Protein AF-A0A4R6A5Y4-F1 (afdb_monomer_lite)

Secondary structure (DSSP, 8-state):
--HHHHHHHHHHHHHHHHHHT--SS-SSHHHHHHHHHHHHHHHH-SSSHHHHHHHHHHHHTT--HHHHHHHHHHHHTTSSPPPGGGTTSHHHHHHHHHHHHHHHHHHHHHHHHHHHS----------PPPP----PPP-PPPPTT-PPPPPGGGGGGGS------

Foldseek 3Di:
DDPLLVVLVVVLVVLLCLQQVQDPPDPDPVSSVVSNLLSLCLQAPPDDPSLVVLCVSQVVNVHDSVVSNVVVVCVLVVVDPDDPVRPPRSVVSNVSVVVVVVVVVVVVVVVVVVVVDDDPPPPPPPPDDDPDDPDDDPPDPDDPPPDPPDDPVVCVVPDDPPDDD

Radius of gyration: 30.19 Å; chains: 1; bounding box: 73×76×44 Å

pLDDT: mean 78.89, std 16.47, range [48.16, 96.81]

Sequence (165 aa):
MTPEKRLLQAIIGQAVTDLFIGKPHASTDEESSLARREALYFLTDATGGWARRRAELCLLIDYDPDQVRRSIIAILDGTTLPPASIGKGIGLARDLWAEQIAREKAAHEARTRNRRCPAPTPILVPRAPAPSKPIRPRLKPAKPWMMPPRDPEDDWLYLGIEIPA

Organism: NCBI:txid2547833

Structure (mmCIF, N/CA/C/O backbone):
data_AF-A0A4R6A5Y4-F1
#
_entry.id   AF-A0A4R6A5Y4-F1
#
loop_
_atom_site.group_PDB
_atom_site.id
_atom_site.type_symbol
_atom_site.label_atom_id
_atom_site.label_alt_id
_atom_site.label_comp_id
_atom_site.label_asym_id
_atom_site.label_entity_id
_atom_site.label_seq_id
_atom_site.pdbx_PDB_ins_code
_atom_site.Cartn_x
_atom_site.Cartn_y
_atom_site.Cartn_z
_atom_site.occupancy
_atom_site.B_iso_or_equiv
_atom_site.auth_seq_id
_atom_site.auth_comp_id
_atom_site.auth_asym_id
_atom_site.auth_atom_id
_atom_site.pdbx_PDB_model_num
ATOM 1 N N . MET A 1 1 ? -17.128 -19.437 2.426 1.00 75.19 1 MET A N 1
ATOM 2 C CA . MET A 1 1 ? -16.594 -18.164 1.891 1.00 75.19 1 MET A CA 1
ATOM 3 C C . MET A 1 1 ? -17.609 -17.599 0.911 1.00 75.19 1 MET A C 1
ATOM 5 O O . MET A 1 1 ? -17.984 -18.324 -0.003 1.00 75.19 1 MET A O 1
ATOM 9 N N . THR A 1 2 ? -18.109 -16.385 1.148 1.00 94.19 2 THR A N 1
ATOM 10 C CA . THR A 1 2 ? -19.183 -15.770 0.343 1.00 94.19 2 THR A CA 1
ATOM 11 C C . THR A 1 2 ? -18.621 -15.167 -0.958 1.00 94.19 2 THR A C 1
ATOM 13 O O . THR A 1 2 ? -17.408 -14.926 -1.031 1.00 94.19 2 THR A O 1
ATOM 16 N N . PRO A 1 3 ? -19.443 -14.949 -2.003 1.00 93.69 3 PRO A N 1
ATOM 17 C CA . PRO A 1 3 ? -18.984 -14.311 -3.239 1.00 93.69 3 PRO A CA 1
ATOM 18 C C . PRO A 1 3 ? -18.444 -12.891 -3.011 1.00 93.69 3 PRO A C 1
ATOM 20 O O . PRO A 1 3 ? -17.451 -12.514 -3.628 1.00 93.69 3 PRO A O 1
ATOM 23 N N . GLU A 1 4 ? -19.004 -12.141 -2.063 1.00 94.38 4 GLU A N 1
ATOM 24 C CA . GLU A 1 4 ? -18.530 -10.805 -1.688 1.00 94.38 4 GLU A CA 1
ATOM 25 C C . GLU A 1 4 ? -17.108 -10.878 -1.126 1.00 94.38 4 GLU A C 1
ATOM 27 O O . GLU A 1 4 ? -16.224 -10.156 -1.581 1.00 94.38 4 GLU A O 1
ATOM 32 N N . LYS A 1 5 ? -16.839 -11.817 -0.205 1.00 94.62 5 LYS A N 1
ATOM 33 C CA . LYS A 1 5 ? -15.484 -12.010 0.338 1.00 94.62 5 LYS A CA 1
ATOM 34 C C . LYS A 1 5 ? -14.472 -12.375 -0.752 1.00 94.62 5 LYS A C 1
ATOM 36 O O . LYS A 1 5 ? -13.327 -11.936 -0.690 1.00 94.62 5 LYS A O 1
ATOM 41 N N . ARG A 1 6 ? -14.884 -13.135 -1.775 1.00 94.06 6 ARG A N 1
ATOM 42 C CA . ARG A 1 6 ? -14.025 -13.455 -2.932 1.00 94.06 6 ARG A CA 1
ATOM 43 C C . ARG A 1 6 ? -13.700 -12.220 -3.763 1.00 94.06 6 ARG A C 1
ATOM 45 O O . ARG A 1 6 ? -12.548 -12.056 -4.149 1.00 94.06 6 ARG A O 1
ATOM 52 N N . LEU A 1 7 ? -14.682 -11.354 -4.006 1.00 95.12 7 LEU A N 1
ATOM 53 C CA . LEU A 1 7 ? -14.462 -10.099 -4.723 1.00 95.12 7 LEU A CA 1
ATOM 54 C C . LEU A 1 7 ? -13.472 -9.201 -3.972 1.00 95.12 7 LEU A C 1
ATOM 56 O O . LEU A 1 7 ? -12.520 -8.702 -4.562 1.00 95.12 7 LEU A O 1
ATOM 60 N N . LEU A 1 8 ? -13.653 -9.039 -2.662 1.00 94.69 8 LEU A N 1
ATOM 61 C CA . LEU A 1 8 ? -12.761 -8.221 -1.836 1.00 94.69 8 LEU A CA 1
ATOM 62 C C . LEU A 1 8 ? -11.333 -8.781 -1.801 1.00 94.69 8 LEU A C 1
ATOM 64 O O . LEU A 1 8 ? -10.367 -8.029 -1.931 1.00 94.69 8 LEU A O 1
ATOM 68 N N . GLN A 1 9 ? -11.190 -10.106 -1.707 1.00 94.06 9 GLN A N 1
ATOM 69 C CA . GLN A 1 9 ? -9.885 -10.752 -1.817 1.00 94.06 9 GLN A CA 1
ATOM 70 C C . GLN A 1 9 ? -9.257 -10.532 -3.200 1.00 94.06 9 GLN A C 1
ATOM 72 O O . GLN A 1 9 ? -8.055 -10.285 -3.283 1.00 94.06 9 GLN A O 1
ATOM 77 N N . ALA A 1 10 ? -10.049 -10.580 -4.274 1.00 93.75 10 ALA A N 1
ATOM 78 C CA . ALA A 1 10 ? -9.571 -10.308 -5.625 1.00 93.75 10 ALA A CA 1
ATOM 79 C C . ALA A 1 10 ? -9.082 -8.861 -5.779 1.00 93.75 10 ALA A C 1
ATOM 81 O O . ALA A 1 10 ? -8.052 -8.651 -6.405 1.00 93.75 10 ALA A O 1
ATOM 82 N N . ILE A 1 11 ? -9.740 -7.879 -5.152 1.00 94.00 11 ILE A N 1
ATOM 83 C CA . ILE A 1 11 ? -9.287 -6.476 -5.154 1.00 94.00 11 ILE A CA 1
ATOM 84 C C . ILE A 1 11 ? -7.901 -6.351 -4.506 1.00 94.00 11 ILE A C 1
ATOM 86 O O . ILE A 1 11 ? -7.000 -5.736 -5.074 1.00 94.00 11 ILE A O 1
ATOM 90 N N . ILE A 1 12 ? -7.699 -6.968 -3.338 1.00 93.69 12 ILE A N 1
ATOM 91 C CA . ILE A 1 12 ? -6.395 -6.940 -2.655 1.00 93.69 12 ILE A CA 1
ATOM 92 C C . ILE A 1 12 ? -5.340 -7.698 -3.475 1.00 93.69 12 ILE A C 1
ATOM 94 O O . ILE A 1 12 ? -4.220 -7.215 -3.640 1.00 93.69 12 ILE A O 1
ATOM 98 N N . GLY A 1 13 ? -5.692 -8.862 -4.029 1.00 91.69 13 GLY A N 1
ATOM 99 C CA . GLY A 1 13 ? -4.806 -9.642 -4.896 1.00 91.69 13 GLY A CA 1
ATOM 100 C C . GLY A 1 13 ? -4.426 -8.905 -6.185 1.00 91.69 13 GLY A C 1
ATOM 101 O O . GLY A 1 13 ? -3.285 -9.009 -6.642 1.00 91.69 13 GLY A O 1
ATOM 102 N N . GLN A 1 14 ? -5.346 -8.111 -6.734 1.00 91.94 14 GLN A N 1
ATOM 103 C CA . GLN A 1 14 ? -5.099 -7.263 -7.893 1.00 91.94 14 GLN A CA 1
ATOM 104 C C . GLN A 1 14 ? -4.100 -6.159 -7.551 1.00 91.94 14 GLN A C 1
ATOM 106 O O . GLN A 1 14 ? -3.120 -6.015 -8.268 1.00 91.94 14 GLN A O 1
ATOM 111 N N . ALA A 1 15 ? -4.246 -5.478 -6.410 1.00 92.88 15 ALA A N 1
ATOM 112 C CA . ALA A 1 15 ? -3.265 -4.482 -5.969 1.00 92.88 15 ALA A CA 1
ATOM 113 C C . ALA A 1 15 ? -1.854 -5.083 -5.813 1.00 92.88 15 ALA A C 1
ATOM 115 O O . ALA A 1 15 ? -0.862 -4.483 -6.221 1.00 92.88 15 ALA A O 1
ATOM 116 N N . VAL A 1 16 ? -1.741 -6.304 -5.279 1.00 91.81 16 VAL A N 1
ATOM 117 C CA . VAL A 1 16 ? -0.452 -7.021 -5.208 1.00 91.81 16 VAL A CA 1
ATOM 118 C C . VAL A 1 16 ? 0.098 -7.307 -6.614 1.00 91.81 16 VAL A C 1
ATOM 120 O O . VAL A 1 16 ? 1.290 -7.132 -6.870 1.00 91.81 16 VAL A O 1
ATOM 123 N N . THR A 1 17 ? -0.764 -7.704 -7.547 1.00 89.81 17 THR A N 1
ATOM 124 C CA . THR A 1 17 ? -0.398 -7.952 -8.950 1.00 89.81 17 THR A CA 1
ATOM 125 C C . THR A 1 17 ? 0.048 -6.669 -9.658 1.00 89.81 17 THR A C 1
ATOM 127 O O . THR A 1 17 ? 1.071 -6.668 -10.344 1.00 89.81 17 THR A O 1
ATOM 130 N N . ASP A 1 18 ? -0.656 -5.560 -9.458 1.00 90.88 18 ASP A N 1
ATOM 131 C CA . ASP A 1 18 ? -0.323 -4.258 -10.041 1.00 90.88 18 ASP A CA 1
ATOM 132 C C . ASP A 1 18 ? 1.011 -3.733 -9.506 1.00 90.88 18 ASP A C 1
ATOM 134 O O . ASP A 1 18 ? 1.840 -3.236 -10.275 1.00 90.88 18 ASP A O 1
ATOM 138 N N . LEU A 1 19 ? 1.280 -3.939 -8.211 1.00 91.25 19 LEU A N 1
ATOM 139 C CA . LEU A 1 19 ? 2.551 -3.564 -7.603 1.00 91.25 19 LEU A CA 1
ATOM 140 C C . LEU A 1 19 ? 3.728 -4.320 -8.241 1.00 91.25 19 LEU A C 1
ATOM 142 O O . LEU A 1 19 ? 4.714 -3.710 -8.658 1.00 91.25 19 LEU A O 1
ATOM 146 N N . PHE A 1 20 ? 3.631 -5.645 -8.345 1.00 88.62 20 PHE A N 1
ATOM 147 C CA . PHE A 1 20 ? 4.800 -6.476 -8.631 1.00 88.62 20 PHE A CA 1
ATOM 148 C C . PHE A 1 20 ? 4.883 -7.079 -10.032 1.00 88.62 20 PHE A C 1
ATOM 150 O O . PHE A 1 20 ? 5.966 -7.459 -10.458 1.00 88.62 20 PHE A O 1
ATOM 157 N N . ILE A 1 21 ? 3.778 -7.222 -10.752 1.00 82.69 21 ILE A N 1
ATOM 158 C CA . ILE A 1 21 ? 3.767 -7.777 -12.115 1.00 82.69 21 ILE A CA 1
ATOM 159 C C . ILE A 1 21 ? 3.646 -6.627 -13.115 1.00 82.69 21 ILE A C 1
ATOM 161 O O . ILE A 1 21 ? 4.316 -6.629 -14.144 1.00 82.69 21 ILE A O 1
ATOM 165 N N . GLY A 1 22 ? 2.882 -5.591 -12.755 1.00 65.75 22 GLY A N 1
ATOM 166 C CA . GLY A 1 22 ? 2.856 -4.288 -13.418 1.00 65.75 22 GLY A CA 1
ATOM 167 C C . GLY A 1 22 ? 2.459 -4.284 -14.883 1.00 65.75 22 GLY A C 1
ATOM 168 O O . GLY A 1 22 ? 2.894 -3.385 -15.592 1.00 65.75 22 GLY A O 1
ATOM 169 N N . LYS A 1 23 ? 1.651 -5.258 -15.317 1.00 65.25 23 LYS A N 1
ATOM 170 C CA . LYS A 1 23 ? 0.729 -5.141 -16.458 1.00 65.25 23 LYS A CA 1
ATOM 171 C C . LYS A 1 23 ? -0.129 -6.399 -16.588 1.00 65.25 23 LYS A C 1
ATOM 173 O O . LYS A 1 23 ? 0.303 -7.378 -17.193 1.00 65.25 23 LYS A O 1
ATOM 178 N N . PRO A 1 24 ? -1.357 -6.368 -16.060 1.00 56.66 24 PRO A N 1
ATOM 179 C CA . PRO A 1 24 ? -2.416 -7.184 -16.633 1.00 56.66 24 PRO A CA 1
ATOM 180 C C . PRO A 1 24 ? -3.335 -6.375 -17.569 1.00 56.66 24 PRO A C 1
ATOM 182 O O . PRO A 1 24 ? -3.763 -6.938 -18.572 1.00 56.66 24 PRO A O 1
ATOM 185 N N . HIS A 1 25 ? -3.583 -5.069 -17.333 1.00 57.94 25 HIS A N 1
ATOM 186 C CA . HIS A 1 25 ? -4.637 -4.316 -18.059 1.00 57.94 25 HIS A CA 1
ATOM 187 C C . HIS A 1 25 ? -4.351 -2.843 -18.427 1.00 57.94 25 HIS A C 1
ATOM 189 O O . HIS A 1 25 ? -5.243 -2.170 -18.934 1.00 57.94 25 HIS A O 1
ATOM 195 N N . ALA A 1 26 ? -3.147 -2.317 -18.190 1.00 66.31 26 ALA A N 1
ATOM 196 C CA . ALA A 1 26 ? -2.820 -0.946 -18.596 1.00 66.31 26 ALA A CA 1
ATOM 197 C C . ALA A 1 26 ? -2.600 -0.865 -20.115 1.00 66.31 26 ALA A C 1
ATOM 199 O O . ALA A 1 26 ? -1.842 -1.668 -20.668 1.00 66.31 26 ALA A O 1
ATOM 200 N N . SER A 1 27 ? -3.227 0.114 -20.770 1.00 71.94 27 SER A N 1
ATOM 201 C CA . SER A 1 27 ? -3.085 0.336 -22.215 1.00 71.94 27 SER A CA 1
ATOM 202 C C . SER A 1 27 ? -1.781 1.065 -22.541 1.00 71.94 27 SER A C 1
ATOM 204 O O . SER A 1 27 ? -1.256 0.932 -23.646 1.00 71.94 27 SER A O 1
ATOM 206 N N . THR A 1 28 ? -1.230 1.803 -21.570 1.00 85.12 28 THR A N 1
ATOM 207 C CA . THR A 1 28 ? 0.021 2.560 -21.705 1.00 85.12 28 THR A CA 1
ATOM 208 C C . THR A 1 28 ? 1.008 2.294 -20.561 1.00 85.12 28 THR A C 1
ATOM 210 O O . THR A 1 28 ? 0.656 1.827 -19.473 1.00 85.12 28 THR A O 1
ATOM 213 N N . ASP A 1 29 ? 2.285 2.604 -20.798 1.00 84.38 29 ASP A N 1
ATOM 214 C CA . ASP A 1 29 ? 3.344 2.519 -19.780 1.00 84.38 29 ASP A CA 1
ATOM 215 C C . ASP A 1 29 ? 3.090 3.481 -18.611 1.00 84.38 29 ASP A C 1
ATOM 217 O O . ASP A 1 29 ? 3.347 3.144 -17.450 1.00 84.38 29 ASP A O 1
ATOM 221 N N . GLU A 1 30 ? 2.527 4.652 -18.901 1.00 86.62 30 GLU A N 1
ATOM 222 C CA . GLU A 1 30 ? 2.177 5.664 -17.905 1.00 86.62 30 GLU A CA 1
ATOM 223 C C . GLU A 1 30 ? 1.080 5.168 -16.963 1.00 86.62 30 GLU A C 1
ATOM 225 O O . GLU A 1 30 ? 1.252 5.227 -15.744 1.00 86.62 30 GLU A O 1
ATOM 230 N N . GLU A 1 31 ? 0.005 4.595 -17.512 1.00 85.94 31 GLU A N 1
ATOM 231 C CA . GLU A 1 31 ? -1.070 3.973 -16.732 1.00 85.94 31 GLU A CA 1
ATOM 232 C C . GLU A 1 31 ? -0.535 2.843 -15.853 1.00 85.94 31 GLU A C 1
ATOM 234 O O . GLU A 1 31 ? -0.873 2.764 -14.674 1.00 85.94 31 GLU A O 1
ATOM 239 N N . SER A 1 32 ? 0.360 2.004 -16.385 1.00 85.50 32 SER A N 1
ATOM 240 C CA . SER A 1 32 ? 0.960 0.919 -15.598 1.00 85.50 32 SER A CA 1
ATOM 241 C C . SER A 1 32 ? 1.815 1.440 -14.439 1.00 85.50 32 SER A C 1
ATOM 243 O O . SER A 1 32 ? 1.803 0.882 -13.340 1.00 85.50 32 SER A O 1
ATOM 245 N N . SER A 1 33 ? 2.519 2.552 -14.658 1.00 87.38 33 SER A N 1
ATOM 246 C CA . SER A 1 33 ? 3.350 3.201 -13.644 1.00 87.38 33 SER A CA 1
ATOM 247 C C . SER A 1 33 ? 2.507 3.910 -12.586 1.00 87.38 33 SER A C 1
ATOM 249 O O . SER A 1 33 ? 2.876 3.937 -11.411 1.00 87.38 33 SER A O 1
ATOM 251 N N . LEU A 1 34 ? 1.375 4.497 -12.985 1.00 89.38 34 LEU A N 1
ATOM 252 C CA . LEU A 1 34 ? 0.400 5.075 -12.067 1.00 89.38 34 LEU A CA 1
ATOM 253 C C . LEU A 1 34 ? -0.243 3.986 -11.204 1.00 89.38 34 LEU A C 1
ATOM 255 O O . LEU A 1 34 ? -0.157 4.077 -9.983 1.00 89.38 34 LEU A O 1
ATOM 259 N N . ALA A 1 35 ? -0.772 2.925 -11.820 1.00 90.44 35 ALA A N 1
ATOM 260 C CA . ALA A 1 35 ? -1.389 1.802 -11.117 1.00 90.44 35 ALA A CA 1
ATOM 261 C C . ALA A 1 35 ? -0.426 1.164 -10.107 1.00 90.44 35 ALA A C 1
ATOM 263 O O . ALA A 1 35 ? -0.797 0.905 -8.964 1.00 90.44 35 ALA A O 1
ATOM 264 N N . ARG A 1 36 ? 0.849 0.992 -10.478 1.00 91.56 36 ARG A N 1
ATOM 265 C CA . ARG A 1 36 ? 1.879 0.495 -9.557 1.00 91.56 36 ARG A CA 1
ATOM 266 C C . ARG A 1 36 ? 2.101 1.425 -8.361 1.00 91.56 36 ARG A C 1
ATOM 268 O O . ARG A 1 36 ? 2.271 0.941 -7.244 1.00 91.56 36 ARG A O 1
ATOM 275 N N . ARG A 1 37 ? 2.114 2.746 -8.571 1.00 92.31 37 ARG A N 1
ATOM 276 C CA . ARG A 1 37 ? 2.255 3.733 -7.483 1.00 92.31 37 ARG A CA 1
ATOM 277 C C . ARG A 1 37 ? 1.040 3.735 -6.561 1.00 92.31 37 ARG A C 1
ATOM 279 O O . ARG A 1 37 ? 1.211 3.723 -5.348 1.00 92.31 37 ARG A O 1
ATOM 286 N N . GLU A 1 38 ? -0.167 3.703 -7.114 1.00 93.50 38 GLU A N 1
ATOM 287 C CA . GLU A 1 38 ? -1.398 3.609 -6.323 1.00 93.50 38 GLU A CA 1
ATOM 288 C C . GLU A 1 38 ? -1.457 2.307 -5.523 1.00 93.50 38 GLU A C 1
ATOM 290 O O . GLU A 1 38 ? -1.769 2.330 -4.334 1.00 93.50 38 GLU A O 1
ATOM 295 N N . ALA A 1 39 ? -1.068 1.186 -6.134 1.00 94.44 39 ALA A N 1
ATOM 296 C CA . ALA A 1 39 ? -0.957 -0.099 -5.459 1.00 94.44 39 ALA A CA 1
ATOM 297 C C . ALA A 1 39 ? 0.078 -0.078 -4.327 1.00 94.44 39 ALA A C 1
ATOM 299 O O . ALA A 1 39 ? -0.183 -0.623 -3.252 1.00 94.44 39 ALA A O 1
ATOM 300 N N . LEU A 1 40 ? 1.227 0.579 -4.534 1.00 94.81 40 LEU A N 1
ATOM 301 C CA . LEU A 1 40 ? 2.219 0.781 -3.480 1.00 94.81 40 LEU A CA 1
ATOM 302 C C . LEU A 1 40 ? 1.582 1.516 -2.295 1.00 94.81 40 LEU A C 1
ATOM 304 O O . LEU A 1 40 ? 1.586 0.971 -1.195 1.00 94.81 40 LEU A O 1
ATOM 308 N N . TYR A 1 41 ? 0.960 2.678 -2.521 1.00 95.06 41 TYR A N 1
ATOM 309 C CA . TYR A 1 41 ? 0.314 3.452 -1.453 1.00 95.06 41 TYR A CA 1
ATOM 310 C C . TYR A 1 41 ? -0.796 2.669 -0.752 1.00 95.06 41 TYR A C 1
ATOM 312 O O . TYR A 1 41 ? -0.839 2.602 0.478 1.00 95.06 41 TYR A O 1
ATOM 320 N N . PHE A 1 42 ? -1.661 2.001 -1.518 1.00 96.25 42 PHE A N 1
ATOM 321 C CA . PHE A 1 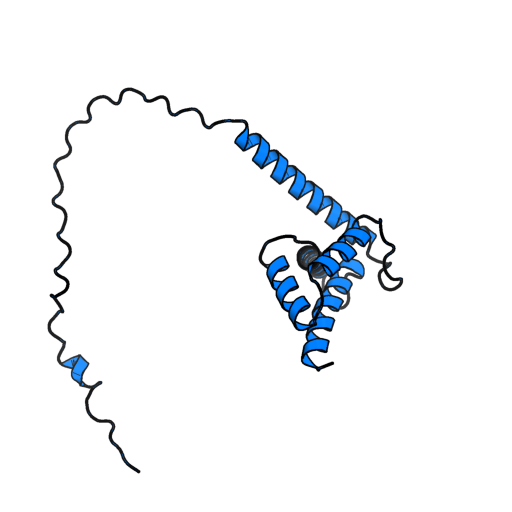42 ? -2.715 1.152 -0.973 1.00 96.25 42 PHE A CA 1
ATOM 322 C C . PHE A 1 42 ? -2.168 0.084 -0.019 1.00 96.25 42 PHE A C 1
ATOM 324 O O . PHE A 1 42 ? -2.737 -0.126 1.055 1.00 96.25 42 PHE A O 1
ATOM 331 N N . LEU A 1 43 ? -1.054 -0.566 -0.363 1.00 95.69 43 LEU A N 1
ATOM 332 C CA . LEU A 1 43 ? -0.492 -1.673 0.413 1.00 95.69 43 LEU A CA 1
ATOM 333 C C . LEU A 1 43 ? 0.433 -1.228 1.557 1.00 95.69 43 LEU A C 1
ATOM 335 O O . LEU A 1 43 ? 0.489 -1.920 2.576 1.00 95.69 43 LEU A O 1
ATOM 339 N N . THR A 1 44 ? 1.139 -0.101 1.431 1.00 95.94 44 THR A N 1
ATOM 340 C CA . THR A 1 44 ? 2.212 0.288 2.368 1.00 95.94 44 THR A CA 1
ATOM 341 C C . THR A 1 44 ? 1.888 1.499 3.238 1.00 95.94 44 THR A C 1
ATOM 343 O O . THR A 1 44 ? 2.475 1.619 4.322 1.00 95.94 44 THR A O 1
ATOM 346 N N . ASP A 1 45 ? 0.931 2.356 2.859 1.00 94.81 45 ASP A N 1
ATOM 347 C CA . ASP A 1 45 ? 0.625 3.557 3.641 1.00 94.81 45 ASP A CA 1
ATOM 348 C C . ASP A 1 45 ? 0.188 3.185 5.059 1.00 94.81 45 ASP A C 1
ATOM 350 O O . ASP A 1 45 ? -0.696 2.346 5.276 1.00 94.81 45 ASP A O 1
ATOM 354 N N . ALA A 1 46 ? 0.821 3.822 6.045 1.00 92.50 46 ALA A N 1
ATOM 355 C CA . ALA A 1 46 ? 0.478 3.656 7.455 1.00 92.50 46 ALA A CA 1
ATOM 356 C C . ALA A 1 46 ? -0.761 4.473 7.851 1.00 92.50 46 ALA A C 1
ATOM 358 O O . ALA A 1 46 ? -1.481 4.108 8.773 1.00 92.50 46 ALA A O 1
ATOM 359 N N . THR A 1 47 ? -1.002 5.598 7.173 1.00 92.31 47 THR A N 1
ATOM 360 C CA . THR A 1 47 ? -2.081 6.543 7.496 1.00 92.31 47 THR A CA 1
ATOM 361 C C . THR A 1 47 ? -2.687 7.125 6.219 1.00 92.31 47 THR A C 1
ATOM 363 O O . THR A 1 47 ? -2.107 6.996 5.148 1.00 92.31 47 THR A O 1
ATOM 366 N N . GLY A 1 48 ? -3.852 7.770 6.320 1.00 94.00 48 GLY A N 1
ATOM 367 C CA . GLY A 1 48 ? -4.520 8.409 5.180 1.00 94.00 48 GLY A CA 1
ATOM 368 C C . GLY A 1 48 ? -5.677 7.592 4.601 1.00 94.00 48 GLY A C 1
ATOM 369 O O . GLY A 1 48 ? -6.149 6.631 5.213 1.00 94.00 48 GLY A O 1
ATOM 370 N N . GLY A 1 49 ? -6.176 8.020 3.437 1.00 95.69 49 GLY A N 1
ATOM 371 C CA . GLY A 1 49 ? -7.335 7.402 2.781 1.00 95.69 49 GLY A CA 1
ATOM 372 C C . GLY A 1 49 ? -7.070 5.958 2.356 1.00 95.69 49 GLY A C 1
ATOM 373 O O . GLY A 1 49 ? -7.894 5.083 2.611 1.00 95.69 49 GLY A O 1
ATOM 374 N N . TRP A 1 50 ? -5.883 5.698 1.810 1.00 94.81 50 TRP A N 1
ATOM 375 C CA . TRP A 1 50 ? -5.460 4.370 1.375 1.00 94.81 50 TRP A CA 1
ATOM 376 C C . TRP A 1 50 ? -5.365 3.364 2.521 1.00 94.81 50 TRP A C 1
ATOM 378 O O . TRP A 1 50 ? -5.969 2.296 2.445 1.00 94.81 50 TRP A O 1
ATOM 388 N N . ALA A 1 51 ? -4.711 3.738 3.624 1.00 95.19 51 ALA A N 1
ATOM 389 C CA . ALA A 1 51 ? -4.637 2.906 4.824 1.00 95.19 51 ALA A CA 1
ATOM 390 C C . ALA A 1 51 ? -6.031 2.574 5.383 1.00 95.19 51 ALA A C 1
ATOM 392 O O . ALA A 1 51 ? -6.305 1.428 5.740 1.00 95.19 51 ALA A O 1
ATOM 393 N N . ARG A 1 52 ? -6.936 3.565 5.411 1.00 96.81 52 ARG A N 1
ATOM 394 C CA . ARG A 1 52 ? -8.313 3.387 5.893 1.00 96.81 52 ARG A CA 1
ATOM 395 C C . ARG A 1 52 ? -9.111 2.451 4.985 1.00 96.81 52 ARG A C 1
ATOM 397 O O . ARG A 1 52 ? -9.796 1.565 5.486 1.00 96.81 52 ARG A O 1
ATOM 404 N N . ARG A 1 53 ? -8.977 2.603 3.663 1.00 95.62 53 ARG A N 1
ATOM 405 C CA . ARG A 1 53 ? -9.652 1.737 2.692 1.00 95.62 53 ARG A CA 1
ATOM 406 C C . ARG A 1 53 ? -9.122 0.305 2.740 1.00 95.62 53 ARG A C 1
ATOM 408 O O . ARG A 1 53 ? -9.918 -0.626 2.717 1.00 95.62 53 ARG A O 1
ATOM 415 N N . ARG A 1 54 ? -7.804 0.114 2.863 1.00 96.38 54 ARG A N 1
ATOM 416 C CA . ARG A 1 54 ? -7.202 -1.213 3.074 1.00 96.38 54 ARG A CA 1
ATOM 417 C C . ARG A 1 54 ? -7.752 -1.864 4.342 1.00 96.38 54 ARG A C 1
ATOM 419 O O . ARG A 1 54 ? -8.165 -3.015 4.285 1.00 96.38 54 ARG A O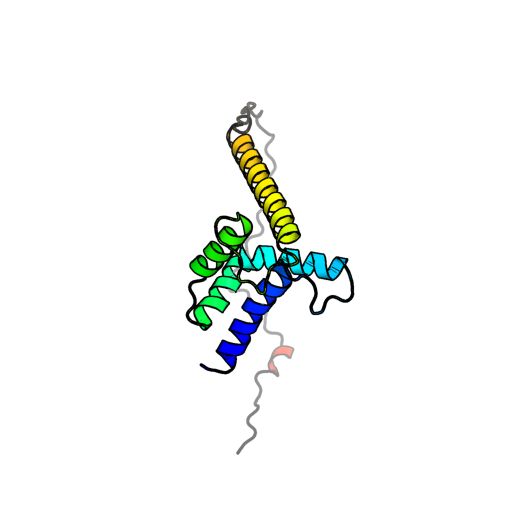 1
ATOM 426 N N . ALA A 1 55 ? -7.798 -1.128 5.457 1.00 96.69 55 ALA A N 1
ATOM 427 C CA . ALA A 1 55 ? -8.332 -1.634 6.721 1.00 96.69 55 ALA A CA 1
ATOM 428 C C . ALA A 1 55 ? -9.780 -2.118 6.587 1.00 96.69 55 ALA A C 1
ATOM 430 O O . ALA A 1 55 ? -10.086 -3.237 6.982 1.00 96.69 55 ALA A O 1
ATOM 431 N N . GLU A 1 56 ? -10.643 -1.319 5.963 1.00 96.12 56 GLU A N 1
ATOM 432 C CA . GLU A 1 56 ? -12.034 -1.692 5.696 1.00 96.12 56 GLU A CA 1
ATOM 433 C C . GLU A 1 56 ? -12.137 -2.988 4.872 1.00 96.12 56 GLU A C 1
ATOM 435 O O . GLU A 1 56 ? -12.823 -3.926 5.275 1.00 96.12 56 GLU A O 1
ATOM 440 N N . LEU A 1 57 ? -11.413 -3.073 3.751 1.00 95.81 57 LEU A N 1
ATOM 441 C CA . LEU A 1 57 ? -11.455 -4.237 2.860 1.00 95.81 57 LEU A CA 1
ATOM 442 C C . LEU A 1 57 ? -10.909 -5.506 3.530 1.00 95.81 57 LEU A C 1
ATOM 444 O O . LEU A 1 57 ? -11.499 -6.573 3.373 1.00 95.81 57 LEU A O 1
ATOM 448 N N . CYS A 1 58 ? -9.809 -5.399 4.282 1.00 96.12 58 CYS A N 1
ATOM 449 C CA . CYS A 1 58 ? -9.211 -6.523 5.002 1.00 96.12 58 CYS A CA 1
ATOM 450 C C . CYS A 1 58 ? -10.129 -7.046 6.112 1.00 96.12 58 CYS A C 1
ATOM 452 O O . CYS A 1 58 ? -10.339 -8.253 6.204 1.00 96.12 58 CYS A O 1
ATOM 454 N N . LEU A 1 59 ? -10.729 -6.158 6.910 1.00 96.25 59 LEU A N 1
ATOM 455 C CA . LEU A 1 59 ? -11.618 -6.559 8.004 1.00 96.25 59 LEU A CA 1
ATOM 456 C C . LEU A 1 59 ? -12.864 -7.295 7.493 1.00 96.25 59 LEU A C 1
ATOM 458 O O . LEU A 1 59 ? -13.292 -8.269 8.104 1.00 96.25 59 LEU A O 1
ATOM 462 N N . LEU A 1 60 ? -13.405 -6.895 6.338 1.00 95.62 60 LEU A N 1
ATOM 463 C CA . LEU A 1 60 ? -14.546 -7.573 5.711 1.00 95.62 60 LEU A CA 1
ATOM 464 C C . LEU A 1 60 ? -14.240 -9.013 5.262 1.00 95.62 60 LEU A C 1
ATOM 466 O O . LEU A 1 60 ? -15.165 -9.812 5.100 1.00 95.62 60 LEU A O 1
ATOM 470 N N . ILE A 1 61 ? -12.965 -9.360 5.063 1.00 95.06 61 ILE A N 1
ATOM 471 C CA . ILE A 1 61 ? -12.514 -10.717 4.717 1.00 95.06 61 ILE A CA 1
ATOM 472 C C . ILE A 1 61 ? -11.790 -11.423 5.871 1.00 95.06 61 ILE A C 1
ATOM 474 O O . ILE A 1 61 ? -11.150 -12.446 5.638 1.00 95.06 61 ILE A O 1
ATOM 478 N N . ASP A 1 62 ? -11.908 -10.903 7.098 1.00 94.56 62 ASP A N 1
ATOM 479 C CA . ASP A 1 62 ? -11.270 -11.424 8.316 1.00 94.56 62 ASP A CA 1
ATOM 480 C C . ASP A 1 62 ? -9.727 -11.434 8.261 1.00 94.56 62 ASP A C 1
ATOM 482 O O . ASP A 1 62 ? -9.070 -12.295 8.847 1.00 94.56 62 ASP A O 1
ATOM 486 N N . TYR A 1 63 ? -9.127 -10.492 7.528 1.00 94.06 63 TYR A N 1
ATOM 487 C CA . TYR A 1 63 ? -7.675 -10.313 7.447 1.00 94.06 63 TYR A CA 1
ATOM 488 C C . TYR A 1 63 ? -7.228 -9.150 8.333 1.00 94.06 63 TYR A C 1
ATOM 490 O O . TYR A 1 63 ? -7.876 -8.105 8.379 1.00 94.06 63 TYR A O 1
ATOM 498 N N . ASP A 1 64 ? -6.070 -9.299 8.979 1.00 95.81 64 ASP A N 1
ATOM 499 C CA . ASP A 1 64 ? -5.413 -8.196 9.682 1.00 95.81 64 ASP A CA 1
ATOM 500 C C . ASP A 1 64 ? -4.726 -7.258 8.660 1.00 95.81 64 ASP A C 1
ATOM 502 O O . ASP A 1 64 ? -3.762 -7.670 7.996 1.00 95.81 64 ASP A O 1
ATOM 506 N N . PRO A 1 65 ? -5.184 -5.998 8.513 1.00 94.75 65 PRO A N 1
ATOM 507 C CA . PRO A 1 65 ? -4.590 -5.055 7.569 1.00 94.75 65 PRO A CA 1
ATOM 508 C C . PRO A 1 65 ? -3.133 -4.708 7.890 1.00 94.75 65 PRO A C 1
ATOM 510 O O . PRO A 1 65 ? -2.365 -4.419 6.967 1.00 94.75 65 PRO A O 1
ATOM 513 N N . ASP A 1 66 ? -2.734 -4.745 9.164 1.00 95.00 66 ASP A N 1
ATOM 514 C CA . ASP A 1 66 ? -1.359 -4.467 9.574 1.00 95.00 66 ASP A CA 1
ATOM 515 C C . ASP A 1 66 ? -0.446 -5.657 9.301 1.00 95.00 66 ASP A C 1
ATOM 517 O O . ASP A 1 66 ? 0.723 -5.474 8.955 1.00 95.00 66 ASP A O 1
ATOM 521 N N . GLN A 1 67 ? -0.961 -6.883 9.403 1.00 95.12 67 GLN A N 1
ATOM 522 C CA . GLN A 1 67 ? -0.238 -8.074 8.964 1.00 95.12 67 GLN A CA 1
ATOM 523 C C . GLN A 1 67 ? 0.016 -8.044 7.454 1.00 95.12 67 GLN A C 1
ATOM 525 O O . GLN A 1 67 ? 1.155 -8.247 7.037 1.00 95.12 67 GLN A O 1
ATOM 530 N N . VAL A 1 68 ? -1.002 -7.732 6.640 1.00 93.44 68 VAL A N 1
ATOM 531 C CA . VAL A 1 68 ? -0.847 -7.600 5.178 1.00 93.44 68 VAL A CA 1
ATOM 532 C C . VAL A 1 68 ? 0.212 -6.548 4.852 1.00 93.44 68 VAL A C 1
ATOM 534 O O . VAL A 1 68 ? 1.162 -6.832 4.122 1.00 93.44 68 VAL A O 1
ATOM 537 N N . ARG A 1 69 ? 0.106 -5.360 5.458 1.00 95.81 69 ARG A N 1
ATOM 538 C CA . ARG A 1 69 ? 1.079 -4.277 5.283 1.00 95.81 69 ARG A CA 1
ATOM 539 C C . ARG A 1 69 ? 2.499 -4.716 5.647 1.00 95.81 69 ARG A C 1
ATOM 541 O O . ARG A 1 69 ? 3.418 -4.519 4.854 1.00 95.81 69 ARG A O 1
ATOM 548 N N . ARG A 1 70 ? 2.693 -5.313 6.829 1.00 95.44 70 ARG A N 1
ATOM 549 C CA . ARG A 1 70 ? 4.012 -5.778 7.296 1.00 95.44 70 ARG A CA 1
ATOM 550 C C . ARG A 1 70 ? 4.619 -6.806 6.349 1.00 95.44 70 ARG A C 1
ATOM 552 O O . ARG A 1 70 ? 5.803 -6.709 6.046 1.00 95.44 70 ARG A O 1
ATOM 559 N N . SER A 1 71 ? 3.821 -7.747 5.854 1.00 93.44 71 SER A N 1
ATOM 560 C CA . SER A 1 71 ? 4.287 -8.756 4.902 1.00 93.44 71 SER A CA 1
ATOM 561 C C . SER A 1 71 ? 4.738 -8.140 3.575 1.00 93.44 71 SER A C 1
ATOM 563 O O . SER A 1 71 ? 5.793 -8.511 3.069 1.00 93.44 71 SER A O 1
ATOM 565 N N . ILE A 1 72 ? 3.995 -7.172 3.030 1.00 94.12 72 ILE A N 1
ATOM 566 C CA . ILE A 1 72 ? 4.396 -6.484 1.793 1.00 94.12 72 ILE A CA 1
ATOM 567 C C . ILE A 1 72 ? 5.672 -5.663 2.003 1.00 94.12 72 ILE A C 1
ATOM 569 O O . ILE A 1 72 ? 6.593 -5.761 1.195 1.00 94.12 72 ILE A O 1
ATOM 573 N N . ILE A 1 73 ? 5.767 -4.915 3.106 1.00 95.19 73 ILE A N 1
ATOM 574 C CA . ILE A 1 73 ? 6.979 -4.152 3.441 1.00 95.19 73 ILE A CA 1
ATOM 575 C C . ILE A 1 73 ? 8.183 -5.085 3.580 1.00 95.19 73 ILE A C 1
ATOM 577 O O . ILE A 1 73 ? 9.224 -4.812 3.000 1.00 95.19 73 ILE A O 1
ATOM 581 N N . ALA A 1 74 ? 8.035 -6.233 4.244 1.00 93.12 74 ALA A N 1
ATOM 582 C CA . ALA A 1 74 ? 9.118 -7.202 4.386 1.00 93.12 74 ALA A CA 1
ATOM 583 C C . ALA A 1 74 ? 9.632 -7.733 3.030 1.00 93.12 74 ALA A C 1
ATOM 585 O O . ALA A 1 74 ? 10.834 -7.951 2.859 1.00 93.12 74 ALA A O 1
ATOM 586 N N . ILE A 1 75 ? 8.745 -7.906 2.044 1.00 92.00 75 ILE A N 1
ATOM 587 C CA . ILE A 1 75 ? 9.119 -8.288 0.672 1.00 92.00 75 ILE A CA 1
ATOM 588 C C . ILE A 1 75 ? 9.882 -7.151 -0.028 1.00 92.00 75 ILE A C 1
ATOM 590 O O . ILE A 1 75 ? 10.904 -7.397 -0.686 1.00 92.00 75 ILE A O 1
ATOM 594 N N . LEU A 1 76 ? 9.400 -5.913 0.119 1.00 92.88 76 LEU A N 1
ATOM 595 C CA . LEU A 1 76 ? 10.030 -4.723 -0.456 1.00 92.88 76 LEU A CA 1
ATOM 596 C C . LEU A 1 76 ? 11.416 -4.478 0.158 1.00 92.88 76 LEU A C 1
ATOM 598 O O . LEU A 1 76 ? 12.382 -4.321 -0.582 1.00 92.88 76 LEU A O 1
ATOM 602 N N . ASP A 1 77 ? 11.551 -4.595 1.477 1.00 93.00 77 ASP A N 1
ATOM 603 C CA . ASP A 1 77 ? 12.831 -4.502 2.191 1.00 93.00 77 ASP A CA 1
ATOM 604 C C . ASP A 1 77 ? 13.766 -5.690 1.889 1.00 93.00 77 ASP A C 1
ATOM 606 O O . ASP A 1 77 ? 14.949 -5.665 2.219 1.00 93.00 77 ASP A O 1
ATOM 610 N N . GLY A 1 78 ? 13.245 -6.753 1.266 1.00 88.88 78 GLY A N 1
ATOM 611 C CA . GLY A 1 78 ? 13.998 -7.960 0.926 1.00 88.88 78 GLY A CA 1
ATOM 612 C C . GLY A 1 78 ? 14.302 -8.875 2.109 1.00 88.88 78 GLY A C 1
ATOM 613 O O . GLY A 1 78 ? 15.079 -9.814 1.961 1.00 88.88 78 GLY A O 1
ATOM 614 N N . THR A 1 79 ? 13.670 -8.643 3.261 1.00 87.06 79 THR A N 1
ATOM 615 C CA . THR A 1 79 ? 13.787 -9.505 4.448 1.00 87.06 79 THR A CA 1
ATOM 616 C C . THR A 1 79 ? 12.993 -10.800 4.301 1.00 87.06 79 THR A C 1
ATOM 618 O O . THR A 1 79 ? 13.317 -11.801 4.932 1.00 87.06 79 THR A O 1
ATOM 621 N N . THR A 1 80 ? 11.961 -10.796 3.454 1.00 88.44 80 THR A N 1
ATOM 622 C CA . THR A 1 80 ? 11.148 -11.972 3.130 1.00 88.44 80 THR A CA 1
ATOM 623 C C . THR A 1 80 ? 11.194 -12.251 1.635 1.00 88.44 80 THR A C 1
ATOM 625 O O . THR A 1 80 ? 11.126 -11.332 0.815 1.00 88.44 80 THR A O 1
ATOM 628 N N . LEU A 1 81 ? 11.292 -13.534 1.272 1.00 77.94 81 LEU A N 1
ATOM 629 C CA . LEU A 1 81 ? 11.234 -13.931 -0.127 1.00 77.94 81 LEU A CA 1
ATOM 630 C C . LEU A 1 81 ? 9.803 -13.703 -0.653 1.00 77.94 81 LEU A C 1
ATOM 632 O O . LEU A 1 81 ? 8.848 -14.180 -0.033 1.00 77.94 81 LEU A O 1
ATOM 636 N N . PRO A 1 82 ? 9.622 -13.000 -1.780 1.00 77.94 82 PRO A N 1
ATOM 637 C CA . PRO A 1 82 ? 8.335 -12.955 -2.464 1.00 77.94 82 PRO A CA 1
ATOM 638 C C . PRO A 1 82 ? 7.844 -14.375 -2.789 1.00 77.94 82 PRO A C 1
ATOM 640 O O . PRO A 1 82 ? 8.658 -15.254 -3.095 1.00 77.94 82 PRO A O 1
ATOM 643 N N . PRO A 1 83 ? 6.524 -14.615 -2.810 1.00 74.62 83 PRO A N 1
ATOM 644 C CA . PRO A 1 83 ? 6.007 -15.846 -3.384 1.00 74.62 83 PRO A CA 1
ATOM 645 C C . PRO A 1 83 ? 6.429 -15.940 -4.860 1.00 74.62 83 PRO A C 1
ATOM 647 O O . PRO A 1 83 ? 6.522 -14.932 -5.567 1.00 74.62 83 PRO A O 1
ATOM 650 N N . ALA A 1 84 ? 6.699 -17.161 -5.328 1.00 71.12 84 ALA A N 1
ATOM 651 C CA . ALA A 1 84 ? 7.317 -17.424 -6.634 1.00 71.12 84 ALA A CA 1
ATOM 652 C C . ALA A 1 84 ? 6.565 -16.799 -7.832 1.00 71.12 84 ALA A C 1
ATOM 654 O O . ALA A 1 84 ? 7.159 -16.554 -8.879 1.00 71.12 84 ALA A O 1
ATOM 655 N N . SER A 1 85 ? 5.277 -16.488 -7.671 1.00 69.56 85 SER A N 1
ATOM 656 C CA . SER A 1 85 ? 4.421 -15.857 -8.681 1.00 69.56 85 SER A CA 1
ATOM 657 C C . SER A 1 85 ? 4.739 -14.382 -8.977 1.00 69.56 85 SER A C 1
ATOM 659 O O . SER A 1 85 ? 4.235 -13.844 -9.957 1.00 69.56 85 SER A O 1
ATOM 661 N N . ILE A 1 86 ? 5.562 -13.719 -8.160 1.00 70.81 86 ILE A N 1
ATOM 662 C CA . ILE A 1 86 ? 5.682 -12.251 -8.119 1.00 70.81 86 ILE A CA 1
ATOM 663 C C . ILE A 1 86 ? 7.000 -11.731 -8.745 1.00 70.81 86 ILE A C 1
ATOM 665 O O . ILE A 1 86 ? 7.190 -10.533 -8.932 1.00 70.81 86 ILE A O 1
ATOM 669 N N . GLY A 1 87 ? 7.913 -12.621 -9.148 1.00 61.59 87 GLY A N 1
ATOM 670 C CA . GLY A 1 87 ? 9.335 -12.307 -9.367 1.00 61.59 87 GLY A CA 1
ATOM 671 C C . GLY A 1 87 ? 9.720 -11.236 -10.406 1.00 61.59 87 GLY A C 1
ATOM 672 O O . GLY A 1 87 ? 10.829 -10.717 -10.323 1.00 61.59 87 GLY A O 1
ATOM 673 N N . LYS A 1 88 ? 8.867 -10.878 -11.379 1.00 73.25 88 LYS A N 1
ATOM 674 C CA . LYS A 1 88 ? 9.298 -10.079 -12.550 1.00 73.25 88 LYS A CA 1
ATOM 675 C C . LYS A 1 88 ? 9.405 -8.565 -12.322 1.00 73.25 88 LYS A C 1
ATOM 677 O O . LYS A 1 88 ? 10.247 -7.940 -12.955 1.00 73.25 88 LYS A O 1
ATOM 682 N N . GLY A 1 89 ? 8.599 -7.962 -11.449 1.00 78.88 89 GLY A N 1
ATOM 683 C CA . GLY A 1 89 ? 8.585 -6.500 -11.237 1.00 78.88 89 GLY A CA 1
ATOM 684 C C . GLY A 1 89 ? 8.978 -6.062 -9.829 1.00 78.88 89 GLY A C 1
ATOM 685 O O . GLY A 1 89 ? 8.765 -4.910 -9.459 1.00 78.88 89 GLY A O 1
ATOM 686 N N . ILE A 1 90 ? 9.589 -6.954 -9.049 1.00 87.31 90 ILE A N 1
ATOM 687 C CA . ILE A 1 90 ? 10.037 -6.664 -7.679 1.00 87.31 90 ILE A CA 1
ATOM 688 C C . ILE A 1 90 ? 11.104 -5.576 -7.650 1.00 87.31 90 ILE A C 1
ATOM 690 O O . ILE A 1 90 ? 11.053 -4.732 -6.765 1.00 87.31 90 ILE A O 1
ATOM 694 N N . GLY A 1 91 ? 12.032 -5.559 -8.613 1.00 86.69 91 GLY A N 1
ATOM 695 C CA . GLY A 1 91 ? 13.047 -4.502 -8.703 1.00 86.69 91 GLY A CA 1
ATOM 696 C C . GLY A 1 91 ? 12.408 -3.116 -8.768 1.00 86.69 91 GLY A C 1
ATOM 697 O O . GLY A 1 91 ? 12.650 -2.282 -7.907 1.00 86.69 91 GLY A O 1
ATOM 698 N N . LEU A 1 92 ? 11.462 -2.934 -9.691 1.00 87.69 92 LEU A N 1
ATOM 699 C CA . LEU A 1 92 ? 10.751 -1.666 -9.861 1.00 87.69 92 LEU A CA 1
ATOM 700 C C . LEU A 1 92 ? 9.903 -1.294 -8.635 1.00 87.69 92 LEU A C 1
ATOM 702 O O . LEU A 1 92 ? 9.827 -0.125 -8.265 1.00 87.69 92 LEU A O 1
ATOM 706 N N . ALA A 1 93 ? 9.265 -2.275 -7.988 1.00 90.06 93 ALA A N 1
ATOM 707 C CA . ALA A 1 93 ? 8.528 -2.038 -6.748 1.00 90.06 93 ALA A CA 1
ATOM 708 C C . ALA A 1 93 ? 9.459 -1.586 -5.606 1.00 90.06 93 ALA A C 1
ATOM 710 O O . ALA A 1 93 ? 9.097 -0.702 -4.831 1.00 90.06 93 ALA A O 1
ATOM 711 N N . ARG A 1 94 ? 10.671 -2.152 -5.525 1.00 91.88 94 ARG A N 1
ATOM 712 C CA . ARG A 1 94 ? 11.703 -1.750 -4.560 1.00 91.88 94 ARG A CA 1
ATOM 713 C C . ARG A 1 94 ? 12.251 -0.358 -4.836 1.00 91.88 94 ARG A C 1
ATOM 715 O O . ARG A 1 94 ? 12.427 0.400 -3.888 1.00 91.88 94 ARG A O 1
ATOM 722 N N . ASP A 1 95 ? 12.457 -0.004 -6.100 1.00 92.00 95 ASP A N 1
ATOM 723 C CA . ASP A 1 95 ? 12.914 1.335 -6.482 1.00 92.00 95 ASP A CA 1
ATOM 724 C C . ASP A 1 95 ? 11.891 2.400 -6.056 1.00 92.00 95 ASP A C 1
ATOM 726 O O . ASP A 1 95 ? 12.235 3.373 -5.383 1.00 92.00 95 ASP A O 1
ATOM 730 N N . LEU A 1 96 ? 10.602 2.167 -6.338 1.00 92.12 96 LEU A N 1
ATOM 731 C CA . LEU A 1 96 ? 9.520 3.055 -5.897 1.00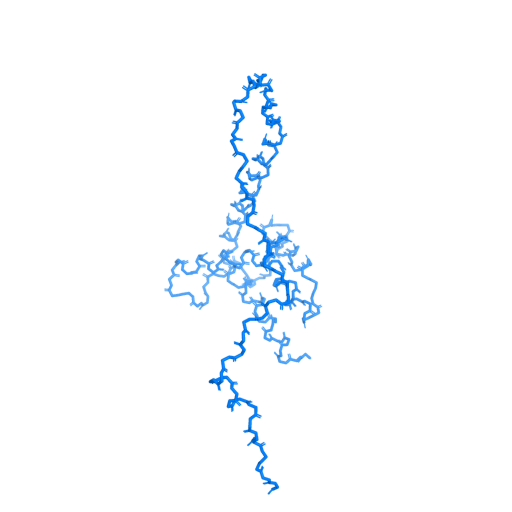 92.12 96 LEU A CA 1
ATOM 732 C C . LEU A 1 96 ? 9.404 3.129 -4.369 1.00 92.12 96 LEU A C 1
ATOM 734 O O . LEU A 1 96 ? 9.142 4.199 -3.816 1.00 92.12 96 LEU A O 1
ATOM 738 N N . TRP A 1 97 ? 9.611 2.009 -3.677 1.00 94.75 97 TRP A N 1
ATOM 739 C CA . TRP A 1 97 ? 9.624 1.976 -2.217 1.00 94.75 97 TRP A CA 1
ATOM 740 C C . TRP A 1 97 ? 10.783 2.794 -1.635 1.00 94.75 97 TRP A C 1
ATOM 742 O O . TRP A 1 97 ? 10.579 3.586 -0.713 1.00 94.75 97 TRP A O 1
ATOM 752 N N . ALA A 1 98 ? 11.979 2.682 -2.216 1.00 93.44 98 ALA A N 1
ATOM 753 C CA . ALA A 1 98 ? 13.137 3.475 -1.822 1.00 93.44 98 ALA A CA 1
ATOM 754 C C . ALA A 1 98 ? 12.894 4.979 -2.029 1.00 93.44 98 ALA A C 1
ATOM 756 O O . ALA A 1 98 ? 13.207 5.782 -1.145 1.00 93.44 98 ALA A O 1
ATOM 757 N N . GLU A 1 99 ? 12.272 5.371 -3.148 1.00 92.69 99 GLU A N 1
ATOM 758 C CA . GLU A 1 99 ? 11.844 6.756 -3.370 1.00 92.69 99 GLU A CA 1
ATOM 759 C C . GLU A 1 99 ? 10.846 7.233 -2.309 1.00 92.69 99 GLU A C 1
ATOM 761 O O . GLU A 1 99 ? 10.961 8.356 -1.811 1.00 92.69 99 GLU A O 1
ATOM 766 N N . GLN A 1 100 ? 9.860 6.403 -1.955 1.00 92.25 100 GLN A N 1
ATOM 767 C CA . GLN A 1 100 ? 8.866 6.747 -0.940 1.00 92.25 100 GLN A CA 1
ATOM 768 C C . GLN A 1 100 ? 9.515 6.947 0.433 1.00 92.25 100 GLN A C 1
ATOM 770 O O . GLN A 1 100 ? 9.290 7.986 1.058 1.00 92.25 100 GLN A O 1
ATOM 775 N N . ILE A 1 101 ? 10.383 6.028 0.866 1.00 92.00 101 ILE A N 1
ATOM 776 C CA . ILE A 1 101 ? 11.137 6.171 2.119 1.00 92.00 101 ILE A CA 1
ATOM 777 C C . ILE A 1 101 ? 11.974 7.454 2.099 1.00 92.00 101 ILE A C 1
ATOM 779 O O . ILE A 1 101 ? 11.984 8.205 3.078 1.00 92.00 101 ILE A O 1
ATOM 783 N N . ALA A 1 102 ? 12.662 7.742 0.991 1.00 90.94 102 ALA A N 1
ATOM 784 C CA . ALA A 1 102 ? 13.474 8.948 0.862 1.00 90.94 102 ALA A CA 1
ATOM 785 C C . ALA A 1 102 ? 12.626 10.224 0.993 1.00 90.94 102 ALA A C 1
ATOM 787 O O . ALA A 1 102 ? 13.016 11.153 1.706 1.00 90.94 102 ALA A O 1
ATOM 788 N N . ARG A 1 103 ? 11.439 10.258 0.370 1.00 88.56 103 ARG A N 1
ATOM 789 C CA . ARG A 1 103 ? 10.486 11.375 0.494 1.00 88.56 103 ARG A CA 1
ATOM 790 C C . ARG A 1 103 ? 9.981 11.536 1.925 1.00 88.56 103 ARG A C 1
ATOM 792 O O . ARG A 1 103 ? 9.958 12.655 2.435 1.00 88.56 103 ARG A O 1
ATOM 799 N N . GLU A 1 104 ? 9.605 10.446 2.587 1.00 87.19 104 GLU A N 1
ATOM 800 C CA . GLU A 1 104 ? 9.132 10.479 3.975 1.00 87.19 104 GLU A CA 1
ATOM 801 C C . GLU A 1 104 ? 10.229 10.943 4.939 1.00 87.19 104 GLU A C 1
ATOM 803 O O . GLU A 1 104 ? 9.980 11.792 5.801 1.00 87.19 104 GLU A O 1
ATOM 808 N N . LYS A 1 105 ? 11.463 10.466 4.747 1.00 88.50 105 LYS A N 1
ATOM 809 C CA . LYS A 1 105 ? 12.633 10.897 5.517 1.00 88.50 105 LYS A CA 1
ATOM 810 C C . LYS A 1 105 ? 12.912 12.387 5.318 1.00 88.50 105 LYS A C 1
ATOM 812 O O . LYS A 1 105 ? 13.021 13.115 6.303 1.00 88.50 105 LYS A O 1
ATOM 817 N N . ALA A 1 106 ? 12.930 12.866 4.074 1.00 88.62 106 ALA A N 1
ATOM 818 C CA . ALA A 1 106 ? 13.114 14.285 3.769 1.00 88.62 106 ALA A CA 1
ATOM 819 C C . ALA A 1 106 ? 11.995 15.157 4.369 1.00 88.62 106 ALA A C 1
ATOM 821 O O . ALA A 1 106 ? 12.262 16.216 4.941 1.00 88.62 106 ALA A O 1
ATOM 822 N N . ALA A 1 107 ? 10.740 14.702 4.310 1.00 85.94 107 ALA A N 1
ATOM 823 C CA . ALA A 1 107 ? 9.612 15.395 4.928 1.00 85.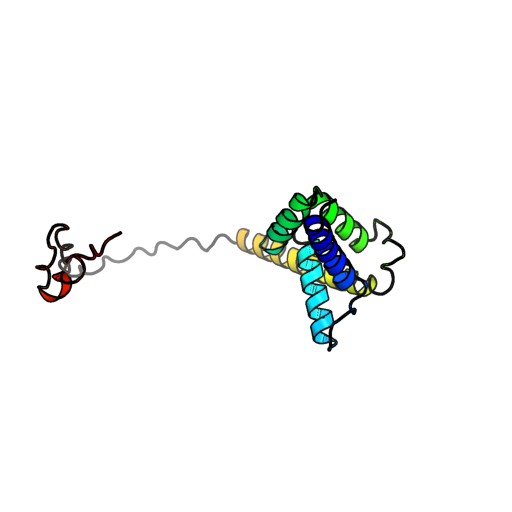94 107 ALA A CA 1
ATOM 824 C C . ALA A 1 107 ? 9.729 15.436 6.461 1.00 85.94 107 ALA A C 1
ATOM 826 O O . ALA A 1 107 ? 9.421 16.457 7.083 1.00 85.94 107 ALA A O 1
ATOM 827 N N . HIS A 1 108 ? 10.192 14.353 7.089 1.00 84.00 108 HIS A N 1
ATOM 828 C CA . HIS A 1 108 ? 10.438 14.306 8.528 1.00 84.00 108 HIS A CA 1
ATOM 829 C C . HIS A 1 108 ? 11.584 15.243 8.944 1.00 84.00 108 HIS A C 1
ATOM 831 O O . HIS A 1 108 ? 11.451 16.007 9.905 1.00 84.00 108 HIS A O 1
ATOM 837 N N . GLU A 1 109 ? 12.684 15.253 8.193 1.00 86.56 109 GLU A N 1
ATOM 838 C CA . GLU A 1 109 ? 13.810 16.170 8.394 1.00 86.56 109 GLU A CA 1
ATOM 839 C C . GLU A 1 109 ? 13.391 17.640 8.229 1.00 86.56 109 GLU A C 1
ATOM 841 O O . GLU A 1 109 ? 13.755 18.489 9.043 1.00 86.56 109 GLU A O 1
ATOM 846 N N . ALA A 1 110 ? 12.548 17.955 7.242 1.00 85.00 110 ALA A N 1
ATOM 847 C CA . ALA A 1 110 ? 11.997 19.299 7.072 1.00 85.00 110 ALA A CA 1
ATOM 848 C C . ALA A 1 110 ? 11.116 19.720 8.264 1.00 85.00 110 ALA A C 1
ATOM 850 O O . ALA A 1 110 ? 11.253 20.830 8.784 1.00 85.00 110 ALA A O 1
ATOM 851 N N . ARG A 1 111 ? 10.244 18.824 8.756 1.00 84.94 111 ARG A N 1
ATOM 852 C CA . ARG A 1 111 ? 9.395 19.084 9.936 1.00 84.94 111 ARG A CA 1
ATOM 853 C C . ARG A 1 111 ? 10.223 19.299 11.201 1.00 84.94 111 ARG A C 1
ATOM 855 O O . ARG A 1 111 ? 9.921 20.195 11.987 1.00 84.94 111 ARG A O 1
ATOM 862 N N . THR A 1 112 ? 11.255 18.488 11.413 1.00 83.75 112 THR A N 1
ATOM 863 C CA . THR A 1 112 ? 12.139 18.614 12.581 1.00 83.75 112 THR A CA 1
ATOM 864 C C . THR A 1 112 ? 13.002 19.873 12.507 1.00 83.75 112 THR A C 1
ATOM 866 O O . THR A 1 112 ? 13.167 20.540 13.528 1.00 83.75 112 THR A O 1
ATOM 869 N N . ARG A 1 113 ? 13.469 20.272 11.316 1.00 77.50 113 ARG A N 1
ATOM 870 C CA . ARG A 1 113 ? 14.182 21.543 11.104 1.00 77.50 113 ARG A CA 1
ATOM 871 C C . ARG A 1 113 ? 13.296 22.757 11.390 1.00 77.50 113 ARG A C 1
ATOM 873 O O . ARG A 1 113 ? 13.704 23.620 12.159 1.00 77.50 113 ARG A O 1
ATOM 880 N N . ASN A 1 114 ? 12.067 22.782 10.872 1.00 72.88 114 ASN A N 1
ATOM 881 C CA . ASN A 1 114 ? 11.120 23.871 11.144 1.00 72.88 114 ASN A CA 1
ATOM 882 C C . ASN A 1 114 ? 10.729 23.973 12.624 1.00 72.88 114 ASN A C 1
ATOM 884 O O . ASN A 1 114 ? 10.428 25.061 13.094 1.00 72.88 114 ASN A O 1
ATOM 888 N N . ARG A 1 115 ? 10.761 22.869 13.383 1.00 65.69 115 ARG A N 1
ATOM 889 C CA . ARG A 1 115 ? 10.553 22.902 14.842 1.00 65.69 115 ARG A CA 1
ATOM 890 C C . ARG A 1 115 ? 11.767 23.414 15.624 1.00 65.69 115 ARG A C 1
ATOM 892 O O . ARG A 1 115 ? 11.591 23.877 16.745 1.00 65.69 115 ARG A O 1
ATOM 899 N N . ARG A 1 116 ? 12.983 23.320 15.069 1.00 61.97 116 ARG A N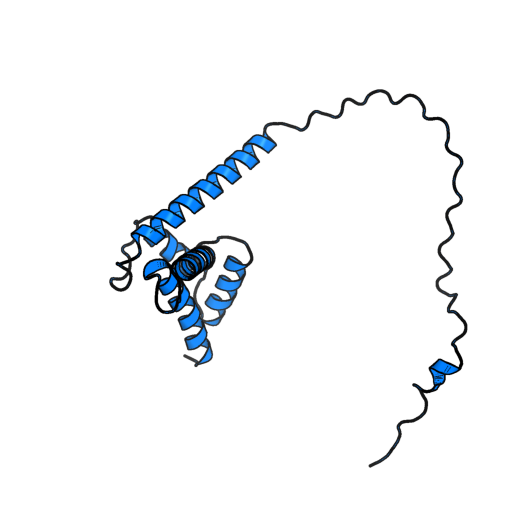 1
ATOM 900 C CA . ARG A 1 116 ? 14.224 23.796 15.712 1.00 61.97 116 ARG A CA 1
ATOM 901 C C . ARG A 1 116 ? 14.455 25.298 15.555 1.00 61.97 116 ARG A C 1
ATOM 903 O O . ARG A 1 116 ? 15.195 25.863 16.353 1.00 61.97 116 ARG A O 1
ATOM 910 N N . CYS A 1 117 ? 13.815 25.945 14.586 1.00 50.25 117 CYS A N 1
ATOM 911 C CA . CYS A 1 117 ? 13.710 27.398 14.546 1.00 50.25 117 CYS A CA 1
ATOM 912 C C . CYS A 1 117 ? 12.406 27.803 15.247 1.00 50.25 117 CYS A C 1
ATOM 914 O O . CYS A 1 117 ? 11.349 27.714 14.620 1.00 50.25 117 CYS A O 1
ATOM 916 N N . PRO A 1 118 ? 12.423 28.239 16.523 1.00 54.00 118 PRO A N 1
ATOM 917 C CA . PRO A 1 118 ? 11.280 28.975 17.036 1.00 54.00 118 PRO A CA 1
ATOM 918 C C . PRO A 1 118 ? 11.057 30.162 16.098 1.00 54.00 118 PRO A C 1
ATOM 920 O O . PRO A 1 118 ? 12.015 30.827 15.693 1.00 54.00 118 PRO A O 1
ATOM 923 N N . ALA A 1 119 ? 9.801 30.387 15.704 1.00 61.62 119 ALA A N 1
ATOM 924 C CA . ALA A 1 119 ? 9.422 31.601 14.994 1.00 61.62 119 ALA A CA 1
ATOM 925 C C . ALA A 1 119 ? 10.065 32.796 15.716 1.00 61.62 119 ALA A C 1
ATOM 927 O O . ALA A 1 119 ? 10.072 32.785 16.953 1.00 61.62 119 ALA A O 1
ATOM 928 N N . PRO A 1 120 ? 10.627 33.788 14.997 1.00 58.06 120 PRO A N 1
ATOM 929 C CA . PRO A 1 120 ? 11.149 34.974 15.653 1.00 58.06 120 PRO A CA 1
ATOM 930 C C . PRO A 1 120 ? 10.042 35.495 16.559 1.00 58.06 120 PRO A C 1
ATOM 932 O O . PRO A 1 120 ? 8.932 35.761 16.090 1.00 58.06 120 PRO A O 1
ATOM 935 N N . THR A 1 121 ? 10.320 35.542 17.863 1.00 61.53 121 THR A N 1
ATOM 936 C CA . THR A 1 121 ? 9.43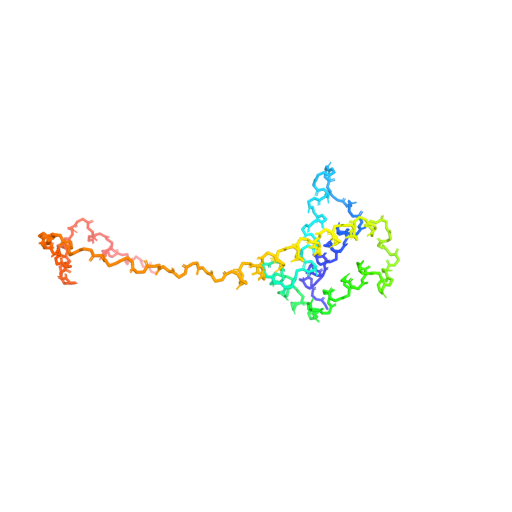4 36.147 18.850 1.00 61.53 121 THR A CA 1
ATOM 937 C C . THR A 1 121 ? 9.000 37.473 18.243 1.00 61.53 121 THR A C 1
ATOM 939 O O . THR A 1 121 ? 9.888 38.250 17.877 1.00 61.53 121 THR A O 1
ATOM 942 N N . PRO A 1 122 ? 7.698 37.734 18.029 1.00 59.62 122 PRO A N 1
ATOM 943 C CA . PRO A 1 122 ? 7.294 39.024 17.510 1.00 59.62 122 PRO A CA 1
ATOM 944 C C . PRO A 1 122 ? 7.822 40.048 18.506 1.00 59.62 122 PRO A C 1
ATOM 946 O O . PRO A 1 122 ? 7.383 40.083 19.656 1.00 59.62 122 PRO A O 1
ATOM 949 N N . ILE A 1 123 ? 8.832 40.818 18.092 1.00 59.56 123 ILE A N 1
ATOM 950 C CA . ILE A 1 123 ? 9.296 41.966 18.854 1.00 59.56 123 ILE A CA 1
ATOM 951 C C . ILE A 1 123 ? 8.044 42.816 18.995 1.00 59.56 123 ILE A C 1
ATOM 953 O O . ILE A 1 123 ? 7.504 43.306 18.001 1.00 59.56 123 ILE A O 1
ATOM 957 N N . LEU A 1 124 ? 7.530 42.904 20.220 1.00 59.28 124 LEU A N 1
ATOM 958 C CA . LEU A 1 124 ? 6.475 43.832 20.578 1.00 59.28 124 LEU A CA 1
ATOM 959 C C . LEU A 1 124 ? 7.075 45.222 20.405 1.00 59.28 124 LEU A C 1
ATOM 961 O O . LEU A 1 124 ? 7.604 45.808 21.343 1.00 59.28 124 LEU A O 1
ATOM 965 N N . VAL A 1 125 ? 7.050 45.728 19.174 1.00 65.75 125 VAL A N 1
ATOM 966 C CA . VAL A 1 125 ? 7.278 47.141 18.913 1.00 65.75 125 VAL A CA 1
ATOM 967 C C . VAL A 1 125 ? 6.226 47.860 19.758 1.00 65.75 125 VAL A C 1
ATOM 969 O O . VAL A 1 125 ? 5.042 47.532 19.609 1.00 65.75 125 VAL A O 1
ATOM 972 N N . PRO A 1 126 ? 6.599 48.775 20.672 1.00 58.91 126 PRO A N 1
ATOM 973 C CA . PRO A 1 126 ? 5.630 49.573 21.401 1.00 58.91 126 PRO A CA 1
ATOM 974 C C . PRO A 1 126 ? 4.763 50.294 20.375 1.00 58.91 126 PRO A C 1
ATOM 976 O O . PRO A 1 126 ? 5.195 51.223 19.693 1.00 58.91 126 PRO A O 1
ATOM 979 N N . ARG A 1 127 ? 3.547 49.786 20.187 1.00 52.78 127 ARG A N 1
ATOM 980 C CA . ARG A 1 127 ? 2.581 50.351 19.260 1.00 52.78 127 ARG A CA 1
ATOM 981 C C . ARG A 1 127 ? 2.228 51.727 19.805 1.00 52.78 127 ARG A C 1
ATOM 983 O O . ARG A 1 127 ? 1.575 51.823 20.841 1.00 52.78 127 ARG A O 1
ATOM 990 N N . ALA A 1 128 ? 2.673 52.771 19.110 1.00 66.56 128 ALA A N 1
ATOM 991 C CA . ALA A 1 128 ? 2.211 54.132 19.341 1.00 66.56 128 ALA A CA 1
ATOM 992 C C . ALA A 1 128 ? 0.670 54.136 19.439 1.00 66.56 128 ALA A C 1
ATOM 994 O O . ALA A 1 128 ? 0.020 53.385 18.695 1.00 66.56 128 ALA A O 1
ATOM 995 N N . PRO A 1 129 ? 0.071 54.920 20.355 1.00 61.09 129 PRO A N 1
ATOM 996 C CA . PRO A 1 129 ? -1.373 54.930 20.537 1.00 61.09 129 PRO A CA 1
ATOM 997 C C . PRO A 1 129 ? -2.040 55.290 19.209 1.00 61.09 129 PRO A C 1
ATOM 999 O O . PRO A 1 129 ? -1.824 56.361 18.645 1.00 61.09 129 PRO A O 1
ATOM 1002 N N . ALA A 1 130 ? -2.810 54.345 18.673 1.00 59.91 130 ALA A N 1
ATOM 1003 C CA . ALA A 1 130 ? -3.535 54.548 17.432 1.00 59.91 130 ALA A CA 1
ATOM 1004 C C . ALA A 1 130 ? -4.597 55.643 17.640 1.00 59.91 130 ALA A C 1
ATOM 1006 O O . ALA A 1 130 ? -5.273 55.621 18.673 1.00 59.91 130 ALA A O 1
ATOM 1007 N N . PRO A 1 131 ? -4.804 56.557 16.674 1.00 61.62 131 PRO A N 1
ATOM 1008 C CA . PRO A 1 131 ? -5.928 57.480 16.732 1.00 61.62 131 PRO A CA 1
ATOM 1009 C C . PRO A 1 131 ? -7.237 56.683 16.779 1.00 61.62 131 PRO A C 1
ATOM 1011 O O . PRO A 1 131 ? -7.434 55.718 16.028 1.00 61.62 131 PRO A O 1
ATOM 1014 N N . SER A 1 132 ? -8.111 57.065 17.707 1.00 59.06 132 SER A N 1
ATOM 1015 C CA . SER A 1 132 ? -9.416 56.456 17.937 1.00 59.06 132 SER A CA 1
ATOM 1016 C C . SER A 1 132 ? -10.244 56.483 16.651 1.00 59.06 132 SER A C 1
ATOM 1018 O O . SER A 1 132 ? -10.642 57.533 16.152 1.00 59.06 132 SER A O 1
ATOM 1020 N N . LYS A 1 133 ? -10.517 55.304 16.086 1.00 62.56 133 LYS A N 1
ATOM 1021 C CA . LYS A 1 133 ? -11.499 55.179 15.005 1.00 62.56 133 LYS A CA 1
ATOM 1022 C C . LYS A 1 133 ? -12.899 55.369 15.603 1.00 62.56 133 LYS A C 1
ATOM 1024 O O . LYS A 1 133 ? -13.170 54.773 16.648 1.00 62.56 133 LYS A O 1
ATOM 1029 N N . PRO A 1 134 ? -13.803 56.131 14.961 1.00 56.81 134 PRO A N 1
ATOM 1030 C CA . PRO A 1 134 ? -15.185 56.212 15.407 1.00 56.81 134 PRO A CA 1
ATOM 1031 C C . PRO A 1 134 ? -15.825 54.821 15.355 1.00 56.81 134 PRO A C 1
ATOM 1033 O O . PRO A 1 134 ? -15.691 54.079 14.377 1.00 56.81 134 PRO A O 1
ATOM 1036 N N . ILE A 1 135 ? -16.494 54.468 16.449 1.00 59.38 135 ILE A N 1
ATOM 1037 C CA . ILE A 1 135 ? -17.228 53.217 16.619 1.00 59.38 135 ILE A CA 1
ATOM 1038 C C . ILE A 1 135 ? -18.310 53.168 15.538 1.00 59.38 135 ILE A C 1
ATOM 1040 O O . ILE A 1 135 ? -19.274 53.929 15.580 1.00 59.38 135 ILE A O 1
ATOM 1044 N N . ARG A 1 136 ? -18.161 52.274 14.555 1.00 58.66 136 ARG A N 1
ATOM 1045 C CA . ARG A 1 136 ? -19.270 51.957 13.650 1.00 58.66 136 ARG A CA 1
ATOM 1046 C C . ARG A 1 136 ? -20.362 51.271 14.478 1.00 58.66 136 ARG A C 1
ATOM 1048 O O . ARG A 1 136 ? -20.049 50.283 15.151 1.00 58.66 136 ARG A O 1
ATOM 1055 N N . PRO A 1 137 ? -21.616 51.748 14.452 1.00 53.16 137 PRO A N 1
ATOM 1056 C CA . PRO A 1 137 ? -22.698 51.058 15.130 1.00 53.16 137 PRO A CA 1
ATOM 1057 C C . PRO A 1 137 ? -22.835 49.655 14.533 1.00 53.16 137 PRO A C 1
ATOM 1059 O O . PRO A 1 137 ? -22.957 49.484 13.320 1.00 53.16 137 PRO A O 1
ATOM 1062 N N . ARG A 1 138 ? -22.774 48.637 15.396 1.00 53.59 138 ARG A N 1
ATOM 1063 C CA . ARG A 1 138 ? -23.113 47.266 15.016 1.00 53.59 138 ARG A CA 1
ATOM 1064 C C . ARG A 1 138 ? -24.583 47.255 14.599 1.00 53.59 138 ARG A C 1
ATOM 1066 O O . ARG A 1 138 ? -25.446 47.606 15.403 1.00 53.59 138 ARG A O 1
ATOM 1073 N N . LEU A 1 139 ? -24.860 46.836 13.365 1.00 60.09 139 LEU A N 1
ATOM 1074 C CA . LEU A 1 139 ? -26.193 46.386 12.973 1.00 60.09 139 LEU A CA 1
ATOM 1075 C C . LEU A 1 139 ? -26.610 45.302 13.972 1.00 60.09 139 LEU A C 1
ATOM 1077 O O . LEU A 1 139 ? -25.943 44.275 14.102 1.00 60.09 139 LEU A O 1
ATOM 1081 N N . LYS A 1 140 ? -27.656 45.587 14.751 1.00 57.97 140 LYS A N 1
ATOM 1082 C CA . LYS A 1 140 ? -28.241 44.618 15.677 1.00 57.97 140 LYS A CA 1
ATOM 1083 C C . LYS A 1 140 ? -28.685 43.403 14.851 1.00 57.97 140 LYS A C 1
ATOM 1085 O O . LYS A 1 140 ? -29.298 43.616 13.804 1.00 57.97 140 LYS A O 1
ATOM 1090 N N . PRO A 1 141 ? -28.417 42.160 15.286 1.00 53.38 141 PRO A N 1
ATOM 1091 C CA . PRO A 1 141 ? -29.055 41.008 14.667 1.00 53.38 141 PRO A CA 1
ATOM 1092 C C . PRO A 1 141 ? -30.573 41.195 14.766 1.00 53.38 141 PRO A C 1
ATOM 1094 O O . PRO A 1 141 ? -31.090 41.574 15.824 1.00 53.38 141 PRO A O 1
ATOM 1097 N N . ALA A 1 142 ? -31.269 41.002 13.647 1.00 57.06 142 ALA A N 1
ATOM 1098 C CA . ALA A 1 142 ? -32.722 41.012 13.621 1.00 57.06 142 ALA A CA 1
ATOM 1099 C C . ALA A 1 142 ? -33.245 39.999 14.651 1.00 57.06 142 ALA A C 1
ATOM 1101 O O . ALA A 1 142 ? -32.694 38.909 14.815 1.00 57.06 142 ALA A O 1
ATOM 1102 N N . LYS A 1 143 ? -34.270 40.404 15.401 1.00 57.22 143 LYS A N 1
ATOM 1103 C CA . LYS A 1 143 ? -34.905 39.581 16.430 1.00 57.22 143 LYS A CA 1
ATOM 1104 C C . LYS A 1 143 ? -35.365 38.250 15.807 1.00 57.22 143 LYS A C 1
ATOM 1106 O O . LYS A 1 143 ? -36.023 38.301 14.772 1.00 57.22 143 LYS A O 1
ATOM 1111 N N . PRO A 1 144 ? -35.117 37.091 16.444 1.00 53.22 144 PRO A N 1
ATOM 1112 C CA . PRO A 1 144 ? -35.462 35.768 15.899 1.00 53.22 144 PRO A CA 1
ATOM 1113 C C . PRO A 1 144 ? -36.975 35.506 15.743 1.00 53.22 144 PRO A C 1
ATOM 1115 O O . PRO A 1 144 ? -37.368 34.435 15.308 1.00 53.22 144 PRO A O 1
ATOM 1118 N N . TRP A 1 145 ? -37.824 36.476 16.087 1.00 59.91 145 TRP A N 1
ATOM 1119 C CA . TRP A 1 145 ? -39.282 36.436 15.951 1.00 59.91 145 TRP A CA 1
ATOM 1120 C C . TRP A 1 145 ? -39.825 37.383 14.866 1.00 59.91 145 TRP A C 1
ATOM 1122 O O . TRP A 1 145 ? -41.034 37.533 14.733 1.00 59.91 145 TRP A O 1
ATOM 1132 N N . MET A 1 146 ? -38.956 38.014 14.069 1.00 51.03 146 MET A N 1
ATOM 1133 C CA . MET A 1 146 ? -39.356 38.625 12.799 1.00 51.03 146 MET A CA 1
ATOM 1134 C C . MET A 1 146 ? -39.302 37.558 11.702 1.00 51.03 146 MET A C 1
ATOM 1136 O O . MET A 1 146 ? -38.338 37.479 10.945 1.00 51.03 146 MET A O 1
ATOM 1140 N N . MET A 1 147 ? -40.337 36.722 11.630 1.00 57.75 147 MET A N 1
ATOM 1141 C CA . MET A 1 147 ? -40.675 36.102 10.351 1.00 57.75 147 MET A CA 1
ATOM 1142 C C . MET A 1 147 ? -41.291 37.190 9.459 1.00 57.75 147 MET A C 1
ATOM 1144 O O . MET A 1 147 ? -42.103 37.976 9.960 1.00 57.75 147 MET A O 1
ATOM 1148 N N . PRO A 1 148 ? -40.915 37.291 8.173 1.00 64.81 148 PRO A N 1
ATOM 1149 C CA . PRO A 1 148 ? -41.707 38.070 7.233 1.00 64.81 148 PRO A CA 1
ATOM 1150 C C . PRO A 1 148 ? -43.146 37.515 7.208 1.00 64.81 148 PRO A C 1
ATOM 1152 O O . PRO A 1 148 ? -43.328 36.312 7.427 1.00 64.81 148 PRO A O 1
ATOM 1155 N N . PRO A 1 149 ? -44.170 38.361 6.986 1.00 62.78 149 PRO A N 1
ATOM 1156 C CA . PRO A 1 149 ? -45.524 37.885 6.733 1.00 62.78 149 PRO A CA 1
ATOM 1157 C C . PRO A 1 149 ? -45.473 36.828 5.631 1.00 62.78 149 PRO A C 1
ATOM 1159 O O . PRO A 1 149 ? -44.828 37.043 4.606 1.00 62.78 149 PRO A O 1
ATOM 1162 N N . ARG A 1 150 ? -46.094 35.678 5.886 1.00 54.88 150 ARG A N 1
ATOM 1163 C CA . ARG A 1 150 ? -46.180 34.575 4.932 1.00 54.88 150 ARG A CA 1
ATOM 1164 C C . ARG A 1 150 ? -46.842 35.095 3.656 1.00 54.88 150 ARG A C 1
ATOM 1166 O O . ARG A 1 150 ? -47.904 35.713 3.741 1.00 54.88 150 ARG A O 1
ATOM 1173 N N . ASP A 1 151 ? -46.184 34.903 2.519 1.00 63.56 151 ASP A N 1
ATOM 1174 C CA . ASP A 1 151 ? -46.730 35.276 1.217 1.00 63.56 151 ASP A CA 1
ATOM 1175 C C . ASP A 1 151 ? -47.982 34.412 0.972 1.00 63.56 151 ASP A C 1
ATOM 1177 O O . ASP A 1 151 ? -47.897 33.191 1.142 1.00 63.56 151 ASP A O 1
ATOM 1181 N N . PRO A 1 152 ? -49.153 34.976 0.621 1.00 59.28 152 PRO A N 1
ATOM 1182 C CA . PRO A 1 152 ? -50.344 34.179 0.309 1.00 59.28 152 PRO A CA 1
ATOM 1183 C C . PRO A 1 152 ? -50.134 33.210 -0.867 1.00 59.28 152 PRO A C 1
ATOM 1185 O O . PRO A 1 152 ? -50.929 32.292 -1.056 1.00 59.28 152 PRO A O 1
ATOM 1188 N N . GLU A 1 153 ? -49.059 33.374 -1.640 1.00 57.19 153 GLU A N 1
ATOM 1189 C CA . GLU A 1 153 ? -48.670 32.434 -2.691 1.00 57.19 153 GLU A CA 1
ATOM 1190 C C . GLU A 1 153 ? -47.965 31.164 -2.179 1.00 57.19 153 GLU A C 1
ATOM 1192 O O . GLU A 1 153 ? -47.752 30.264 -2.977 1.00 57.19 153 GLU A O 1
ATOM 1197 N N . ASP A 1 154 ? -47.655 31.021 -0.884 1.00 56.75 154 ASP A N 1
ATOM 1198 C CA . ASP A 1 154 ? -47.060 29.798 -0.297 1.00 56.75 154 ASP A CA 1
ATOM 1199 C C . ASP A 1 154 ? -48.099 28.862 0.376 1.00 56.75 154 ASP A C 1
ATOM 1201 O O . ASP A 1 154 ? -47.744 27.834 0.966 1.00 56.75 154 ASP A O 1
ATOM 1205 N N . ASP A 1 155 ? -49.395 29.189 0.299 1.00 53.75 155 ASP A N 1
ATOM 1206 C CA . ASP A 1 155 ? -50.486 28.445 0.958 1.00 53.75 155 ASP A CA 1
ATOM 1207 C C . ASP A 1 155 ? -51.061 27.272 0.130 1.00 53.75 155 ASP A C 1
ATOM 1209 O O . ASP A 1 155 ? -51.843 26.472 0.648 1.00 53.75 155 ASP A O 1
ATOM 1213 N N . TRP A 1 156 ? -50.646 27.075 -1.127 1.00 56.75 156 TRP A N 1
ATOM 1214 C CA . TRP A 1 156 ? -51.106 25.933 -1.943 1.00 56.75 156 TRP A CA 1
ATOM 1215 C C . TRP A 1 156 ? -50.388 24.608 -1.633 1.00 56.75 156 TRP A C 1
ATOM 1217 O O . TRP A 1 156 ? -50.846 23.554 -2.068 1.00 56.75 156 TRP A O 1
ATOM 1227 N N . LEU A 1 157 ? -49.312 24.617 -0.835 1.00 53.72 157 LEU A N 1
ATOM 1228 C CA . LEU A 1 157 ? -48.637 23.389 -0.381 1.00 53.72 157 LEU A CA 1
ATOM 1229 C C . LEU A 1 157 ? -49.302 22.730 0.845 1.00 53.72 157 LEU A C 1
ATOM 1231 O O . LEU A 1 157 ? -48.849 21.677 1.289 1.00 53.72 157 LEU A O 1
ATOM 1235 N N . TYR A 1 158 ? -50.378 23.314 1.386 1.00 53.00 158 TYR A N 1
ATOM 1236 C CA . TYR A 1 158 ? -51.126 22.788 2.539 1.00 53.00 158 TYR A CA 1
ATOM 1237 C C . TYR A 1 158 ? -52.646 22.738 2.307 1.00 53.00 158 TYR A C 1
ATOM 1239 O O . TYR A 1 158 ? -53.435 22.803 3.249 1.00 53.00 158 TYR A O 1
ATOM 1247 N N . LEU A 1 159 ? -53.070 22.570 1.053 1.00 48.88 159 LEU A N 1
ATOM 1248 C CA . LEU A 1 159 ? -54.453 22.256 0.704 1.00 48.88 159 LEU A CA 1
ATOM 1249 C C . LEU A 1 159 ? -54.537 20.858 0.085 1.00 48.88 159 LEU A C 1
ATOM 1251 O O . LEU A 1 159 ? -54.328 20.669 -1.106 1.00 48.88 159 LEU A O 1
ATOM 1255 N N . GLY A 1 160 ? -54.849 19.887 0.946 1.00 54.69 160 GLY A N 1
ATOM 1256 C CA . GLY A 1 160 ? -55.655 18.710 0.622 1.00 54.69 160 GLY A CA 1
ATOM 1257 C C . GLY A 1 160 ? -55.248 17.886 -0.598 1.00 54.69 160 GLY A C 1
ATOM 1258 O O . GLY A 1 160 ? -55.905 17.952 -1.631 1.00 54.69 160 GLY A O 1
ATOM 1259 N N . ILE A 1 161 ? -54.282 16.983 -0.419 1.00 48.16 161 ILE A N 1
ATOM 1260 C CA . ILE A 1 161 ? -54.313 15.700 -1.134 1.00 48.16 161 ILE A CA 1
ATOM 1261 C C . ILE A 1 161 ? -54.876 14.662 -0.160 1.00 48.16 161 ILE A C 1
ATOM 1263 O O . ILE A 1 161 ? -54.157 13.848 0.408 1.00 48.16 161 ILE A O 1
ATOM 1267 N N . GLU A 1 162 ? -56.186 14.732 0.060 1.00 50.78 162 GLU A N 1
ATOM 1268 C CA . GLU A 1 162 ? -56.976 13.533 0.318 1.00 50.78 162 GLU A CA 1
ATOM 1269 C C . GLU A 1 162 ? -57.605 13.151 -1.017 1.00 50.78 162 GLU A C 1
ATOM 1271 O O . GLU A 1 162 ? -58.512 13.835 -1.487 1.00 50.78 162 GLU A O 1
ATOM 1276 N N . ILE A 1 163 ? -57.123 12.076 -1.645 1.00 52.16 163 ILE A N 1
ATOM 1277 C CA . ILE A 1 163 ? -57.904 11.348 -2.650 1.00 52.16 163 ILE A CA 1
ATOM 1278 C C . ILE A 1 163 ? -57.774 9.845 -2.336 1.00 52.16 163 ILE A C 1
ATOM 1280 O O . ILE A 1 163 ? -56.673 9.397 -2.009 1.00 52.16 163 ILE A O 1
ATOM 1284 N N . PRO A 1 164 ? -58.893 9.097 -2.327 1.00 53.09 164 PRO A N 1
ATOM 1285 C CA . PRO A 1 164 ? -59.141 7.995 -1.400 1.00 53.09 164 PRO A CA 1
ATOM 1286 C C . PRO A 1 164 ? -58.914 6.591 -1.993 1.00 53.09 164 PRO A C 1
ATOM 1288 O O . PRO A 1 164 ? -58.771 6.450 -3.203 1.00 53.09 164 PRO A O 1
ATOM 1291 N N . ALA A 1 165 ? -58.922 5.614 -1.070 1.00 48.19 165 ALA A N 1
ATOM 1292 C CA . ALA A 1 165 ? -59.134 4.154 -1.158 1.00 48.19 165 ALA A CA 1
ATOM 1293 C C . ALA A 1 165 ? -58.918 3.427 -2.499 1.00 48.19 165 ALA A C 1
ATOM 1295 O O . ALA A 1 165 ? -59.747 3.600 -3.420 1.00 48.19 165 ALA A O 1
#